Protein AF-A0A5E4J4C1-F1 (afdb_monomer_lite)

Secondary structure (DSSP, 8-state):
-PPPP------TTB-S--GGG-SS-TTS-SSPTT-HHHHHHHHHHHHHHHTT-GGG-EE-PPSSGGGGHHHHBSSEE-

Structure (mmCIF, N/CA/C/O backbone):
data_AF-A0A5E4J4C1-F1
#
_entry.id   AF-A0A5E4J4C1-F1
#
loop_
_atom_site.group_PDB
_atom_site.id
_atom_site.type_symbol
_atom_site.label_atom_id
_atom_site.label_alt_id
_atom_site.label_comp_id
_atom_site.label_asym_id
_atom_site.label_entity_id
_atom_site.label_seq_id
_atom_site.pdbx_PDB_ins_code
_atom_site.Cartn_x
_atom_site.Cartn_y
_atom_site.Cartn_z
_atom_site.occupancy
_atom_site.B_iso_or_equiv
_atom_site.auth_seq_id
_atom_site.auth_comp_id
_atom_site.auth_asym_id
_atom_site.auth_atom_id
_atom_site.pdbx_PDB_model_n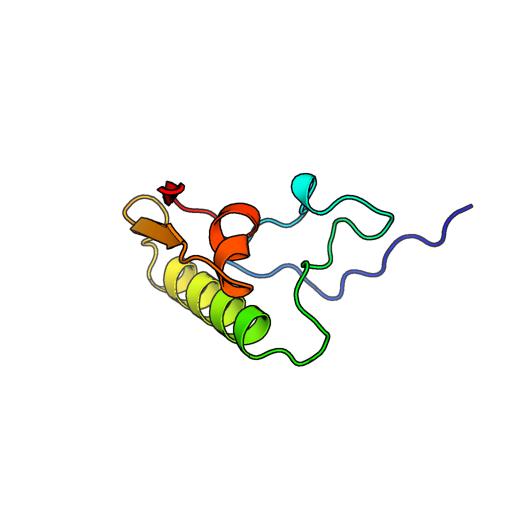um
ATOM 1 N N . MET A 1 1 ? 12.994 -26.420 -13.980 1.00 44.59 1 MET A N 1
ATOM 2 C CA . MET A 1 1 ? 12.459 -25.955 -12.682 1.00 44.59 1 MET A CA 1
ATOM 3 C C . MET A 1 1 ? 12.677 -24.457 -12.609 1.00 44.59 1 MET A C 1
ATOM 5 O O . MET A 1 1 ? 13.825 -24.041 -12.686 1.00 44.59 1 MET A O 1
ATOM 9 N N . ALA A 1 2 ? 11.614 -23.652 -12.545 1.00 59.41 2 ALA A N 1
ATOM 10 C CA . ALA A 1 2 ? 11.767 -22.224 -12.275 1.00 59.41 2 ALA A CA 1
ATOM 11 C C . ALA A 1 2 ? 12.426 -22.056 -10.898 1.00 59.41 2 ALA A C 1
ATOM 13 O O . ALA A 1 2 ? 12.043 -22.742 -9.948 1.00 59.41 2 ALA A O 1
ATOM 14 N N . ALA A 1 3 ? 13.450 -21.208 -10.808 1.00 65.00 3 ALA A N 1
ATOM 15 C CA . ALA A 1 3 ? 14.069 -20.881 -9.532 1.00 65.00 3 ALA A CA 1
ATOM 16 C C . ALA A 1 3 ? 12.988 -20.330 -8.592 1.00 65.00 3 ALA A C 1
ATOM 18 O O . ALA A 1 3 ? 12.204 -19.464 -8.978 1.00 65.00 3 ALA A O 1
ATOM 19 N N . ARG A 1 4 ? 12.912 -20.873 -7.376 1.00 70.94 4 ARG A N 1
ATOM 20 C CA . ARG A 1 4 ? 11.951 -20.426 -6.366 1.00 70.94 4 ARG A CA 1
ATOM 21 C C . ARG A 1 4 ? 12.287 -18.974 -6.007 1.00 70.94 4 ARG A C 1
ATOM 23 O O . ARG A 1 4 ? 13.438 -18.687 -5.684 1.00 70.94 4 ARG A O 1
ATOM 30 N N . GLU A 1 5 ? 11.315 -18.070 -6.115 1.00 79.38 5 GLU A N 1
ATOM 31 C CA . GLU A 1 5 ? 11.506 -16.645 -5.818 1.00 79.38 5 GLU A CA 1
ATOM 32 C C . GLU A 1 5 ? 12.020 -16.482 -4.378 1.00 79.38 5 GLU A C 1
ATOM 34 O O . GLU A 1 5 ? 11.423 -16.998 -3.429 1.00 79.38 5 GLU A O 1
ATOM 39 N N . LYS A 1 6 ? 13.177 -15.828 -4.211 1.00 81.62 6 LYS A N 1
ATOM 40 C CA . LYS A 1 6 ? 13.782 -15.607 -2.893 1.00 81.62 6 LYS A CA 1
ATOM 41 C C . LYS A 1 6 ? 13.154 -14.369 -2.259 1.00 81.62 6 LYS A C 1
ATOM 43 O O . LYS A 1 6 ? 13.537 -13.248 -2.582 1.00 81.62 6 LYS A O 1
ATOM 48 N N . VAL A 1 7 ? 12.238 -14.588 -1.324 1.00 80.19 7 VAL A N 1
ATOM 49 C CA . VAL A 1 7 ? 11.639 -13.529 -0.503 1.00 80.19 7 VAL A CA 1
ATOM 50 C C . VAL A 1 7 ? 12.539 -13.273 0.708 1.00 80.19 7 VAL A C 1
ATOM 52 O O . VAL A 1 7 ? 12.890 -14.206 1.428 1.00 80.19 7 VAL A O 1
ATOM 55 N N . LEU A 1 8 ? 12.954 -12.018 0.911 1.00 78.75 8 LEU A N 1
ATOM 56 C CA . LEU A 1 8 ? 13.868 -11.622 1.998 1.00 78.75 8 LEU A CA 1
ATOM 57 C C . LEU A 1 8 ? 13.156 -11.333 3.334 1.00 78.75 8 LEU A C 1
ATOM 59 O O . LEU A 1 8 ? 13.812 -10.963 4.301 1.00 78.75 8 LEU A O 1
ATOM 63 N N . GLY A 1 9 ? 11.837 -11.519 3.389 1.00 74.81 9 GLY A N 1
ATOM 64 C CA . GLY A 1 9 ? 10.997 -11.306 4.565 1.00 74.81 9 GLY A CA 1
ATOM 65 C C . GLY A 1 9 ? 9.596 -10.836 4.171 1.00 74.81 9 GLY A C 1
ATOM 66 O O . GLY A 1 9 ? 9.408 -10.312 3.071 1.00 74.81 9 GLY A O 1
ATOM 67 N N . GLY A 1 10 ? 8.624 -11.051 5.058 1.00 79.94 10 GLY A N 1
ATOM 68 C CA . GLY A 1 10 ? 7.294 -10.447 4.959 1.00 79.94 10 GLY A CA 1
ATOM 69 C C . GLY A 1 10 ? 7.311 -9.008 5.472 1.00 79.94 10 GLY A C 1
ATOM 70 O O . GLY A 1 10 ? 8.199 -8.632 6.237 1.00 79.94 10 GLY A O 1
ATOM 71 N N . HIS A 1 11 ? 6.344 -8.203 5.043 1.00 87.31 11 HIS A N 1
ATOM 72 C CA . HIS A 1 11 ? 6.208 -6.816 5.472 1.00 87.31 11 HIS A CA 1
ATOM 73 C C . HIS A 1 11 ? 4.839 -6.640 6.146 1.00 87.31 11 HIS A C 1
ATOM 75 O O . HIS A 1 11 ? 3.829 -7.004 5.542 1.00 87.31 11 HIS A O 1
ATOM 81 N N . PRO A 1 12 ? 4.774 -6.100 7.374 1.00 89.38 12 PRO A N 1
ATOM 82 C CA . PRO A 1 12 ? 3.515 -5.967 8.100 1.00 89.38 12 PRO A CA 1
ATOM 83 C C . PRO A 1 12 ? 2.583 -4.955 7.412 1.00 89.38 12 PRO A C 1
ATOM 85 O O . PRO A 1 12 ? 3.036 -3.991 6.799 1.00 89.38 12 PRO A O 1
ATOM 88 N N . GLY A 1 13 ? 1.273 -5.197 7.443 1.00 88.69 13 GLY A N 1
ATOM 89 C CA . GLY A 1 13 ? 0.276 -4.296 6.847 1.00 88.69 13 GLY A CA 1
ATOM 90 C C . GLY A 1 13 ? 0.200 -4.280 5.312 1.00 88.69 13 GLY A C 1
ATOM 91 O O . GLY A 1 13 ? -0.553 -3.481 4.748 1.00 88.69 13 GLY A O 1
ATOM 92 N N . ILE A 1 14 ? 0.940 -5.155 4.618 1.00 93.31 14 ILE A N 1
ATOM 93 C CA . ILE A 1 14 ? 0.749 -5.427 3.185 1.00 93.31 14 ILE A CA 1
ATOM 94 C C . ILE A 1 14 ? 0.580 -6.926 2.930 1.00 93.31 14 ILE A C 1
ATOM 96 O O . ILE A 1 14 ? 1.094 -7.755 3.679 1.00 93.31 14 ILE A O 1
ATOM 100 N N . TYR A 1 15 ? -0.095 -7.283 1.840 1.00 92.25 15 TYR A N 1
ATOM 101 C CA . TYR A 1 15 ? -0.254 -8.681 1.445 1.00 92.25 15 TYR A CA 1
ATOM 102 C C . TYR A 1 15 ? 1.090 -9.343 1.099 1.00 92.25 15 TYR A C 1
ATOM 104 O O . TYR A 1 15 ? 1.980 -8.726 0.514 1.00 92.25 15 TYR A O 1
ATOM 112 N N . GLU A 1 16 ? 1.211 -10.641 1.387 1.00 89.56 16 GLU A N 1
ATOM 113 C CA . GLU A 1 16 ? 2.409 -11.431 1.061 1.00 89.56 16 GLU A CA 1
ATOM 114 C C . GLU A 1 16 ? 2.544 -11.736 -0.439 1.00 89.56 16 GLU A C 1
ATOM 116 O O . GLU A 1 16 ? 3.643 -11.953 -0.953 1.00 89.56 16 GLU A O 1
ATOM 121 N N . THR A 1 17 ? 1.416 -11.777 -1.154 1.00 90.69 17 THR A N 1
ATOM 122 C CA . THR A 1 17 ? 1.366 -12.045 -2.594 1.00 90.69 17 THR A CA 1
ATOM 123 C C . THR A 1 17 ? 0.409 -11.084 -3.290 1.00 90.69 17 THR A C 1
ATOM 125 O O . THR A 1 17 ? -0.630 -10.704 -2.753 1.00 90.69 17 THR A O 1
ATOM 128 N N . PHE A 1 18 ? 0.753 -10.704 -4.519 1.00 91.69 18 PHE A N 1
ATOM 129 C CA . PHE A 1 18 ? 0.035 -9.732 -5.337 1.00 91.69 18 PHE A CA 1
ATOM 130 C C . PHE A 1 18 ? -0.489 -10.403 -6.614 1.00 91.69 18 PHE A C 1
ATOM 132 O O . PHE A 1 18 ? 0.038 -10.170 -7.706 1.00 91.69 18 PHE A O 1
ATOM 139 N N . PRO A 1 19 ? -1.545 -11.234 -6.528 1.00 89.31 19 PRO A N 1
ATOM 140 C CA . PRO A 1 19 ? -2.051 -11.986 -7.680 1.00 89.31 19 PRO A CA 1
ATOM 141 C C . PRO A 1 19 ? -2.509 -11.075 -8.827 1.00 89.31 19 PRO A C 1
ATOM 143 O O . PRO A 1 19 ? -2.438 -11.450 -9.994 1.00 89.31 19 PRO A O 1
ATOM 146 N N . ARG A 1 20 ? -2.925 -9.843 -8.508 1.00 89.12 20 ARG A N 1
ATOM 147 C CA . ARG A 1 20 ? -3.395 -8.851 -9.485 1.00 89.12 20 ARG A CA 1
ATOM 148 C C . ARG A 1 20 ? -2.268 -8.124 -10.224 1.00 89.12 20 ARG A C 1
ATOM 150 O O . ARG A 1 20 ? -2.553 -7.370 -11.145 1.00 89.12 20 ARG A O 1
ATOM 157 N N . LYS A 1 21 ? -1.004 -8.356 -9.851 1.00 88.81 21 LYS A N 1
ATOM 158 C CA . LYS A 1 21 ? 0.160 -7.794 -10.548 1.00 88.81 21 LYS A CA 1
ATOM 159 C C . LYS A 1 21 ? 0.463 -8.482 -11.876 1.00 88.81 21 LYS A C 1
ATOM 161 O O . LYS A 1 21 ? 1.022 -7.870 -12.782 1.00 88.81 21 LYS A O 1
ATOM 166 N N . GLY A 1 22 ? 0.062 -9.746 -12.004 1.00 82.38 22 GLY A N 1
ATOM 167 C CA . GLY A 1 22 ? 0.388 -10.564 -13.166 1.00 82.38 22 GLY A CA 1
ATOM 168 C C . GLY A 1 22 ? 1.894 -10.828 -13.317 1.00 82.38 22 GLY A C 1
ATOM 169 O O . GLY A 1 22 ? 2.735 -10.339 -12.562 1.00 82.38 22 GLY A O 1
ATOM 170 N N . GLY A 1 23 ? 2.248 -11.641 -14.311 1.00 84.12 23 GLY A N 1
ATOM 171 C CA . GLY A 1 23 ? 3.641 -11.994 -14.594 1.00 84.12 23 GLY A CA 1
ATOM 172 C C . GLY A 1 23 ? 4.248 -13.014 -13.622 1.00 84.12 23 GLY A C 1
ATOM 173 O O . GLY A 1 23 ? 3.552 -13.688 -12.870 1.00 84.12 23 GLY A O 1
ATOM 174 N N . ALA A 1 24 ? 5.575 -13.156 -13.681 1.00 79.94 24 ALA A N 1
ATOM 175 C CA . ALA A 1 24 ? 6.309 -14.251 -13.036 1.00 79.94 24 ALA A CA 1
ATOM 176 C C . ALA A 1 24 ? 6.746 -13.983 -11.580 1.00 79.94 24 ALA A C 1
ATOM 178 O O . ALA A 1 24 ? 7.339 -14.862 -10.965 1.00 79.94 24 ALA A O 1
ATOM 179 N N . ALA A 1 25 ? 6.489 -12.784 -11.044 1.00 86.62 25 ALA A N 1
ATOM 180 C CA . ALA A 1 25 ? 6.973 -12.346 -9.729 1.00 86.62 25 ALA A CA 1
ATOM 181 C C . ALA A 1 25 ? 5.811 -11.824 -8.863 1.00 86.62 25 ALA A C 1
ATOM 183 O O . ALA A 1 25 ? 5.640 -10.600 -8.755 1.00 86.62 25 ALA A O 1
ATOM 184 N N . PRO A 1 26 ? 4.978 -12.722 -8.301 1.00 88.44 26 PRO A N 1
ATOM 185 C CA . PRO A 1 26 ? 3.809 -12.362 -7.502 1.00 88.44 26 PRO A CA 1
ATOM 186 C C . PRO A 1 26 ? 4.165 -11.727 -6.153 1.00 88.44 26 PRO A C 1
ATOM 188 O O . PRO A 1 26 ? 3.283 -11.148 -5.534 1.00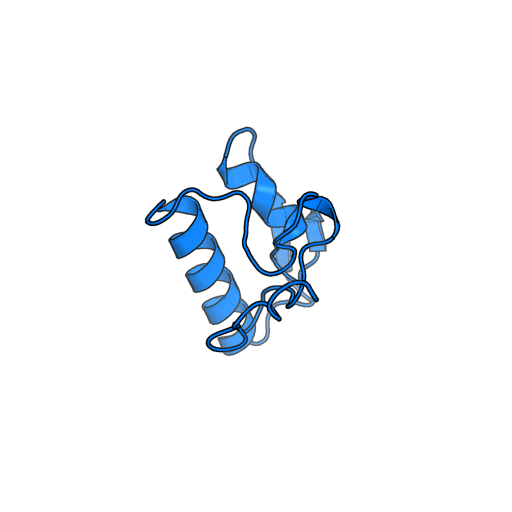 88.44 26 PRO A O 1
ATOM 191 N N . THR A 1 27 ? 5.419 -11.792 -5.693 1.00 89.50 27 THR A N 1
ATOM 192 C CA . THR A 1 27 ? 5.833 -11.168 -4.418 1.00 89.50 27 THR A CA 1
ATOM 193 C C . THR A 1 27 ? 6.444 -9.772 -4.583 1.00 89.50 27 THR A C 1
ATOM 195 O O . THR A 1 27 ? 6.758 -9.0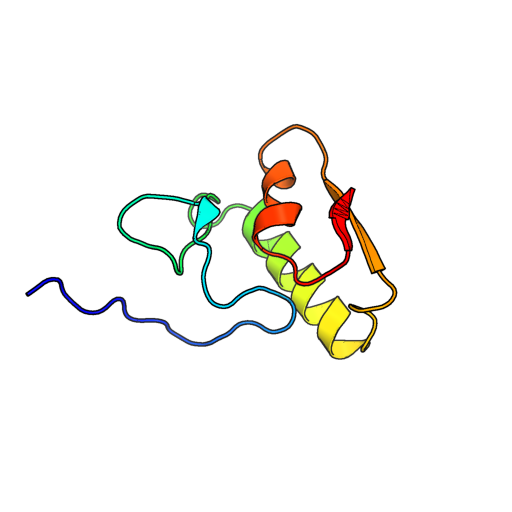93 -3.608 1.00 89.50 27 THR A O 1
ATOM 198 N N . ALA A 1 28 ? 6.584 -9.293 -5.823 1.00 89.38 28 ALA A N 1
ATOM 199 C CA . ALA A 1 28 ? 7.078 -7.952 -6.120 1.00 89.38 28 ALA A CA 1
ATOM 200 C C . ALA A 1 28 ? 5.933 -7.024 -6.543 1.00 89.38 28 ALA A C 1
ATOM 202 O O . ALA A 1 28 ? 5.065 -7.423 -7.313 1.00 89.38 28 ALA A O 1
ATOM 203 N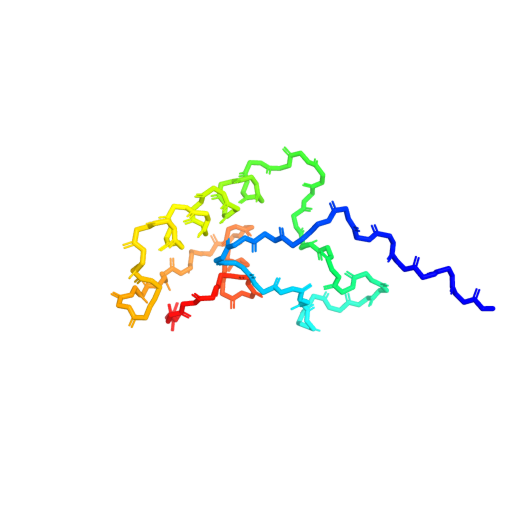 N . THR A 1 29 ? 5.958 -5.764 -6.119 1.00 92.06 29 THR A N 1
ATOM 204 C CA . THR A 1 29 ? 4.954 -4.766 -6.521 1.00 92.06 29 THR A CA 1
ATOM 205 C C . THR A 1 29 ? 5.150 -4.313 -7.980 1.00 92.06 29 THR A C 1
ATOM 207 O O . THR A 1 29 ? 6.135 -4.650 -8.636 1.00 92.06 29 THR A O 1
ATOM 210 N N . HIS A 1 30 ? 4.201 -3.536 -8.504 1.00 93.06 30 HIS A N 1
ATOM 211 C CA . HIS A 1 30 ? 4.302 -2.792 -9.769 1.00 93.06 30 HIS A CA 1
ATOM 212 C C . HIS A 1 30 ? 5.255 -1.588 -9.684 1.00 93.06 30 HIS A C 1
ATOM 214 O O . HIS A 1 30 ? 5.522 -0.944 -10.697 1.00 93.06 30 HIS A O 1
ATOM 220 N N . TYR A 1 31 ? 5.734 -1.232 -8.490 1.00 94.06 31 TYR A N 1
ATOM 221 C CA . TYR A 1 31 ? 6.614 -0.083 -8.333 1.00 94.06 31 TYR A CA 1
ATOM 222 C C . TYR A 1 31 ? 8.004 -0.374 -8.881 1.00 94.06 31 TYR A C 1
ATOM 224 O O . TYR A 1 31 ? 8.571 -1.441 -8.648 1.00 94.06 31 TYR A O 1
ATOM 232 N N . CYS A 1 32 ? 8.578 0.616 -9.563 1.00 94.31 32 CYS A N 1
ATOM 233 C CA . CYS A 1 32 ? 9.962 0.542 -10.007 1.00 94.31 32 CYS A CA 1
ATOM 234 C C . CYS A 1 32 ? 10.904 0.366 -8.799 1.00 94.31 32 CYS A C 1
ATOM 236 O O . CYS A 1 32 ? 10.630 0.919 -7.724 1.00 94.31 32 CYS A O 1
ATOM 238 N N . PRO A 1 33 ? 12.037 -0.339 -8.959 1.00 92.12 33 PRO A N 1
ATOM 239 C CA . PRO A 1 33 ? 13.060 -0.422 -7.922 1.00 92.12 33 PRO A CA 1
ATOM 240 C C . PRO A 1 33 ? 13.491 0.978 -7.463 1.00 92.12 33 PRO A C 1
ATOM 242 O O . PRO A 1 33 ? 13.823 1.827 -8.285 1.00 92.12 33 PRO A O 1
ATOM 245 N N . GLY A 1 34 ? 13.445 1.233 -6.153 1.00 93.12 34 GLY A N 1
ATOM 246 C CA . GLY A 1 34 ? 13.782 2.539 -5.569 1.00 93.12 34 GLY A CA 1
ATOM 247 C C . GLY A 1 34 ? 12.700 3.621 -5.693 1.00 93.12 34 GLY A C 1
ATOM 248 O O . GLY A 1 34 ? 12.931 4.755 -5.284 1.00 93.12 34 GLY A O 1
ATOM 249 N N . CYS A 1 35 ? 11.514 3.314 -6.229 1.00 96.38 35 CYS A N 1
ATOM 250 C CA . CYS A 1 35 ? 10.436 4.294 -6.340 1.00 96.38 35 CYS A CA 1
ATOM 251 C C . CYS A 1 35 ? 9.891 4.710 -4.964 1.00 96.38 35 CYS A C 1
ATOM 253 O O . CYS A 1 35 ? 9.527 3.861 -4.146 1.00 96.38 35 CYS A O 1
ATOM 255 N N . GLY A 1 36 ? 9.724 6.022 -4.764 1.00 96.75 36 GLY A N 1
ATOM 256 C CA . GLY A 1 36 ? 9.142 6.588 -3.546 1.00 96.75 36 GLY A CA 1
ATOM 257 C C . GLY A 1 36 ? 7.740 6.060 -3.233 1.00 96.75 36 GLY A C 1
ATOM 258 O O . GLY A 1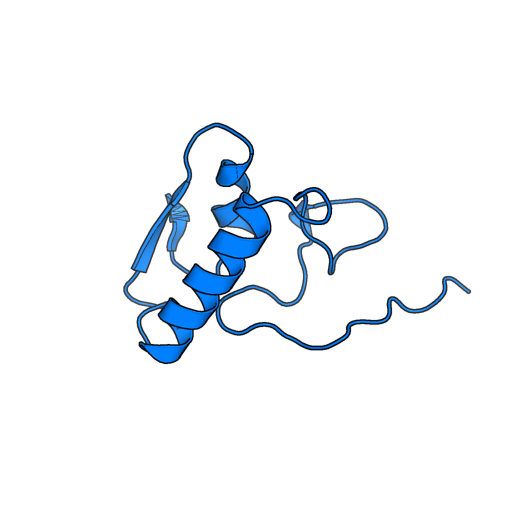 36 ? 7.449 5.808 -2.075 1.00 96.75 36 GLY A O 1
ATOM 259 N N . HIS A 1 37 ? 6.900 5.789 -4.237 1.00 96.62 37 HIS A N 1
ATOM 260 C CA . HIS A 1 37 ? 5.555 5.239 -4.009 1.00 96.62 37 HIS A CA 1
ATOM 261 C C . HIS A 1 37 ? 5.590 3.877 -3.305 1.00 96.62 37 HIS A C 1
ATOM 263 O O . HIS A 1 37 ? 4.837 3.643 -2.366 1.00 96.62 37 HIS A O 1
ATOM 269 N N . GLY A 1 38 ? 6.498 2.991 -3.730 1.00 94.81 38 GLY A N 1
ATOM 270 C CA . GLY A 1 38 ? 6.637 1.669 -3.124 1.00 94.81 38 GLY A CA 1
ATOM 271 C C . GLY A 1 38 ? 7.226 1.723 -1.722 1.00 94.81 38 GLY A C 1
ATOM 272 O O . GLY A 1 38 ? 6.816 0.941 -0.871 1.00 94.81 38 GLY A O 1
ATOM 273 N N . ILE A 1 39 ? 8.150 2.654 -1.478 1.00 95.56 39 ILE A N 1
ATOM 274 C CA . ILE A 1 39 ? 8.706 2.900 -0.143 1.00 95.56 39 ILE A CA 1
ATOM 275 C C . ILE A 1 39 ? 7.621 3.466 0.779 1.00 95.56 39 ILE A C 1
ATOM 277 O O . ILE A 1 39 ? 7.423 2.948 1.870 1.00 95.56 39 ILE A O 1
ATOM 281 N N . LEU A 1 40 ? 6.877 4.478 0.331 1.00 96.69 40 LEU A N 1
ATOM 282 C CA . LEU A 1 40 ? 5.832 5.115 1.131 1.00 96.69 40 LEU A CA 1
ATOM 283 C C . LEU A 1 40 ? 4.695 4.152 1.464 1.00 96.69 40 LEU A C 1
ATOM 285 O O . LEU A 1 40 ? 4.272 4.112 2.609 1.00 96.69 40 LEU A O 1
ATOM 289 N N . HIS A 1 41 ? 4.220 3.343 0.514 1.00 95.56 41 HIS A N 1
ATOM 290 C CA . HIS A 1 41 ? 3.152 2.375 0.800 1.00 95.56 41 HIS A CA 1
ATOM 291 C C . HIS A 1 41 ? 3.580 1.323 1.821 1.00 95.56 41 HIS A C 1
ATOM 293 O O . HIS A 1 41 ? 2.779 0.935 2.664 1.00 95.56 41 HIS A O 1
ATOM 299 N N . LYS A 1 42 ? 4.843 0.895 1.764 1.00 94.50 42 LYS A N 1
ATOM 300 C CA . LYS A 1 42 ? 5.445 0.024 2.772 1.00 94.50 42 LYS A CA 1
ATOM 301 C C . LYS A 1 42 ? 5.440 0.703 4.143 1.00 94.50 42 LYS A C 1
ATOM 303 O O . LYS A 1 42 ? 4.748 0.244 5.038 1.00 94.50 42 LYS A O 1
ATOM 308 N N . LEU A 1 43 ? 6.047 1.881 4.264 1.00 96.44 43 LEU A N 1
ATOM 309 C CA . LEU A 1 43 ? 6.074 2.625 5.531 1.00 96.44 43 LEU A CA 1
ATOM 310 C C . LEU A 1 43 ? 4.672 2.911 6.102 1.00 96.44 43 LEU A C 1
ATOM 312 O O . LEU A 1 43 ? 4.470 2.849 7.310 1.00 96.44 43 LEU A O 1
ATOM 316 N N . ILE A 1 44 ? 3.689 3.202 5.244 1.00 96.31 44 ILE A N 1
ATOM 317 C CA . ILE A 1 44 ? 2.289 3.387 5.653 1.00 96.31 44 ILE A CA 1
ATOM 318 C C . ILE A 1 44 ? 1.704 2.076 6.193 1.00 96.31 44 ILE A C 1
ATOM 320 O O . ILE A 1 44 ? 1.084 2.095 7.252 1.00 96.31 44 ILE A O 1
ATOM 324 N N . GLY A 1 45 ? 1.910 0.948 5.505 1.00 95.69 45 GLY A N 1
ATOM 325 C CA . GLY A 1 45 ? 1.456 -0.368 5.966 1.00 95.69 45 GLY A CA 1
ATOM 326 C C . GLY A 1 45 ? 2.086 -0.776 7.301 1.00 95.69 45 GLY A C 1
ATOM 327 O O . GLY A 1 45 ? 1.371 -1.212 8.201 1.00 95.69 45 GLY A O 1
ATOM 328 N N . GLU A 1 46 ? 3.392 -0.546 7.461 1.00 95.94 46 GLU A N 1
ATOM 329 C CA . GLU A 1 46 ? 4.120 -0.743 8.723 1.00 95.94 46 GLU A CA 1
ATOM 330 C C . GLU A 1 46 ? 3.489 0.082 9.849 1.00 95.94 46 GLU A C 1
ATOM 332 O O . GLU A 1 46 ? 3.084 -0.472 10.868 1.00 95.94 46 GLU A O 1
ATOM 337 N N . ALA A 1 47 ? 3.286 1.384 9.628 1.00 96.88 47 ALA A N 1
ATOM 338 C CA . ALA A 1 47 ? 2.660 2.255 10.618 1.00 96.88 47 ALA A CA 1
ATOM 339 C C . ALA A 1 47 ? 1.220 1.830 10.962 1.00 96.88 47 ALA A C 1
ATOM 341 O O . ALA A 1 47 ? 0.813 1.902 12.120 1.00 96.88 47 ALA A O 1
ATOM 342 N N . MET A 1 48 ? 0.433 1.381 9.979 1.00 96.69 48 MET A N 1
ATOM 343 C CA . MET A 1 48 ? -0.933 0.898 10.210 1.00 96.69 48 MET A CA 1
ATOM 344 C C . MET A 1 48 ? -0.963 -0.367 11.070 1.00 96.69 48 MET A C 1
ATOM 346 O O . MET A 1 48 ? -1.834 -0.485 11.938 1.00 96.69 48 MET A O 1
ATOM 350 N N . ALA A 1 49 ? -0.028 -1.289 10.832 1.00 95.25 49 ALA A N 1
ATOM 351 C CA . ALA A 1 49 ? 0.122 -2.508 11.614 1.00 95.25 49 ALA A CA 1
ATOM 352 C C . ALA A 1 49 ? 0.598 -2.200 13.042 1.00 95.25 49 ALA A C 1
ATOM 354 O O . ALA A 1 49 ? -0.015 -2.672 13.999 1.00 95.25 49 ALA A O 1
ATOM 355 N N . ASP A 1 50 ? 1.608 -1.340 13.194 1.00 96.75 50 ASP A N 1
ATOM 356 C CA . ASP A 1 50 ? 2.143 -0.921 14.498 1.00 96.75 50 ASP A CA 1
ATOM 357 C C . ASP A 1 50 ? 1.089 -0.211 15.360 1.00 96.75 50 ASP A C 1
ATOM 359 O O . ASP A 1 50 ? 1.027 -0.400 16.576 1.00 96.75 50 ASP A O 1
ATOM 363 N N . LEU A 1 51 ? 0.228 0.595 14.733 1.00 97.12 51 LEU A N 1
ATOM 364 C CA . LEU A 1 51 ? -0.874 1.284 15.407 1.00 97.12 51 LEU A CA 1
ATOM 365 C C . LEU A 1 51 ? -2.102 0.383 15.632 1.00 97.12 51 LEU A C 1
ATOM 367 O O . LEU A 1 51 ? -3.015 0.783 16.357 1.00 97.12 51 LEU A O 1
ATOM 371 N N . GLY A 1 52 ? -2.163 -0.796 15.006 1.00 96.62 52 GLY A N 1
ATOM 372 C CA . GLY A 1 52 ? -3.309 -1.706 15.089 1.00 96.62 52 GLY A CA 1
ATOM 373 C C . GLY A 1 52 ? -4.599 -1.124 14.498 1.00 96.62 52 GLY A C 1
ATOM 374 O O . GLY A 1 52 ? -5.682 -1.335 15.046 1.00 96.62 52 GLY A O 1
ATOM 375 N N . ILE A 1 53 ? -4.499 -0.344 13.414 1.00 96.56 53 ILE A N 1
ATOM 376 C CA . ILE A 1 53 ? -5.634 0.409 12.841 1.00 96.56 53 ILE A CA 1
ATOM 377 C C . ILE A 1 53 ? -6.145 -0.118 11.492 1.00 96.56 53 ILE A C 1
ATOM 379 O O . ILE A 1 53 ? -7.080 0.462 10.948 1.00 96.56 53 ILE A O 1
ATOM 383 N N . GLN A 1 54 ? -5.588 -1.206 10.955 1.00 94.94 54 GLN A N 1
ATOM 384 C CA . GLN A 1 54 ? -5.942 -1.724 9.621 1.00 94.94 54 GLN A CA 1
ATOM 385 C C . GLN A 1 54 ? -7.456 -1.930 9.423 1.00 94.94 54 GLN A C 1
ATOM 387 O O . GLN A 1 54 ? -8.025 -1.368 8.487 1.00 94.94 54 GLN A O 1
ATOM 392 N N . ASP A 1 55 ? -8.129 -2.614 10.357 1.00 95.31 55 ASP A N 1
ATOM 393 C CA . ASP A 1 55 ? -9.572 -2.927 10.280 1.00 95.31 55 ASP A CA 1
ATOM 394 C C . ASP A 1 55 ? -10.496 -1.701 10.405 1.00 95.31 55 ASP A C 1
ATOM 396 O O . ASP A 1 55 ? -11.701 -1.780 10.162 1.00 95.31 55 ASP A O 1
ATOM 400 N N . ARG A 1 56 ? -9.944 -0.547 10.794 1.00 95.69 56 ARG A N 1
ATOM 401 C CA . ARG A 1 56 ? -10.664 0.729 10.951 1.00 95.69 56 ARG A CA 1
ATOM 402 C C . ARG A 1 56 ? -10.168 1.811 9.991 1.00 95.69 56 ARG A C 1
ATOM 404 O O . ARG A 1 56 ? -10.492 2.986 10.179 1.00 95.69 56 ARG A O 1
ATOM 411 N N . CYS A 1 57 ? -9.386 1.425 8.986 1.00 95.56 57 CYS A N 1
ATOM 412 C CA . CYS A 1 57 ? -8.847 2.310 7.964 1.00 95.56 57 CYS A CA 1
ATOM 413 C C . CYS A 1 57 ? -9.531 2.078 6.614 1.00 95.56 57 CYS A C 1
ATOM 415 O O . CYS A 1 57 ? -9.731 0.946 6.178 1.00 95.56 57 CYS A O 1
ATOM 417 N N . VAL A 1 58 ? -9.824 3.185 5.929 1.00 95.94 58 VAL A N 1
ATOM 418 C CA . VAL A 1 58 ? -10.220 3.196 4.519 1.00 95.94 58 VAL A CA 1
ATOM 419 C C . VAL A 1 58 ? -9.140 3.933 3.738 1.00 95.94 58 VAL A C 1
ATOM 421 O O . VAL A 1 58 ? -8.843 5.094 4.021 1.00 95.94 58 VAL A O 1
ATOM 424 N N . VAL A 1 59 ? -8.547 3.254 2.765 1.00 95.69 59 VAL A N 1
ATOM 425 C CA . VAL A 1 59 ? -7.525 3.787 1.869 1.00 95.69 59 VAL A CA 1
ATOM 426 C C . VAL A 1 59 ? -8.203 4.271 0.591 1.00 95.69 59 VAL A C 1
ATOM 428 O O . VAL A 1 59 ? -8.881 3.512 -0.098 1.00 95.69 59 VAL A O 1
ATOM 431 N N . ILE A 1 60 ? -7.995 5.547 0.267 1.00 95.81 60 ILE A N 1
ATOM 432 C CA . ILE A 1 60 ? -8.487 6.174 -0.963 1.00 95.81 60 ILE A CA 1
ATOM 433 C C . ILE A 1 60 ? -7.320 6.235 -1.946 1.00 95.81 60 ILE A C 1
ATOM 435 O O . ILE A 1 60 ? -6.353 6.969 -1.720 1.00 95.81 60 ILE A O 1
ATOM 439 N N . SER A 1 61 ? -7.385 5.456 -3.024 1.00 94.56 61 SER A N 1
ATOM 440 C CA . SER A 1 61 ? -6.276 5.359 -3.981 1.00 94.56 61 SER A CA 1
ATOM 441 C C . SER A 1 61 ? -6.402 6.415 -5.093 1.00 94.56 61 SER A C 1
ATOM 443 O O . SER A 1 61 ? -7.426 6.462 -5.773 1.00 94.56 61 SER A O 1
ATOM 445 N N . PRO A 1 62 ? -5.384 7.266 -5.330 1.00 94.56 62 PRO A N 1
ATOM 446 C CA . PRO A 1 62 ? -5.446 8.301 -6.361 1.00 94.56 62 PRO A CA 1
ATOM 447 C C . PRO A 1 62 ? -5.187 7.724 -7.757 1.00 94.56 62 PRO A C 1
ATOM 449 O O . PRO A 1 62 ? -4.632 6.640 -7.904 1.00 94.56 62 PRO A O 1
ATOM 452 N N . VAL A 1 63 ? -5.483 8.496 -8.804 1.00 95.81 63 VAL A N 1
ATOM 453 C CA . VAL A 1 63 ? -5.062 8.163 -10.174 1.00 95.81 63 VAL A CA 1
ATOM 454 C C . VAL A 1 63 ? -3.551 8.382 -10.329 1.00 95.81 63 VAL A C 1
ATOM 456 O O . VAL A 1 63 ? -3.030 9.437 -9.974 1.00 95.81 63 VAL A O 1
ATOM 459 N N . GLY A 1 64 ? -2.844 7.395 -10.888 1.00 94.94 64 GLY A N 1
ATOM 460 C CA . GLY A 1 64 ? -1.395 7.434 -11.137 1.00 94.94 64 GLY A CA 1
ATOM 461 C C . GLY A 1 64 ? -0.671 6.211 -10.571 1.00 94.94 64 GLY A C 1
ATOM 462 O O . GLY A 1 64 ? -1.310 5.239 -10.193 1.00 94.94 64 GLY A O 1
ATOM 463 N N . CYS A 1 65 ? 0.663 6.228 -10.475 1.00 95.00 65 CYS A N 1
ATOM 464 C CA . CYS A 1 65 ? 1.419 5.077 -9.949 1.00 95.00 65 CYS A CA 1
ATOM 465 C C . CYS A 1 65 ? 1.000 4.699 -8.516 1.00 95.00 65 CYS A C 1
ATOM 467 O O . CYS A 1 65 ? 0.928 3.520 -8.175 1.00 95.00 65 CYS A O 1
ATOM 469 N N . ALA A 1 66 ? 0.679 5.692 -7.681 1.00 95.69 66 ALA A N 1
ATOM 470 C CA . ALA A 1 66 ? 0.160 5.486 -6.330 1.00 95.69 66 ALA A CA 1
ATOM 471 C C . ALA A 1 66 ? -1.190 4.746 -6.294 1.00 95.69 66 ALA A C 1
ATOM 473 O O . ALA A 1 66 ? -1.547 4.227 -5.242 1.00 95.69 66 ALA A O 1
ATOM 474 N N . VAL A 1 67 ? -1.902 4.616 -7.423 1.00 96.12 67 VAL A N 1
ATOM 475 C CA . VAL A 1 67 ? -3.167 3.875 -7.479 1.00 96.12 67 VAL A CA 1
ATOM 476 C C . VAL A 1 67 ? -2.991 2.461 -6.944 1.00 96.12 67 VAL A C 1
ATOM 478 O O . VAL A 1 67 ? -3.870 1.970 -6.273 1.00 96.12 67 VAL A O 1
ATOM 481 N N . PHE A 1 68 ? -1.841 1.809 -7.134 1.00 94.81 68 PHE A N 1
ATOM 482 C CA . PHE A 1 68 ? -1.674 0.404 -6.757 1.00 94.81 68 PHE A CA 1
ATOM 483 C C . PHE A 1 68 ? -1.763 0.102 -5.244 1.00 94.81 68 PHE A C 1
ATOM 485 O O . PHE A 1 68 ? -1.651 -1.064 -4.871 1.00 94.81 68 PHE A O 1
ATOM 492 N N . ALA A 1 69 ? -1.991 1.095 -4.376 1.00 95.12 69 ALA A N 1
ATOM 493 C CA . ALA A 1 69 ? -2.269 0.901 -2.949 1.00 95.12 69 ALA A CA 1
ATOM 494 C C . ALA A 1 69 ? -3.350 -0.162 -2.700 1.00 95.12 69 ALA A C 1
ATOM 496 O O . ALA A 1 69 ? -3.132 -1.050 -1.874 1.00 95.12 69 ALA A O 1
ATOM 497 N N . TYR A 1 70 ? -4.442 -0.144 -3.475 1.00 93.81 70 TYR A N 1
ATOM 498 C CA . TYR A 1 70 ? -5.541 -1.110 -3.334 1.00 93.81 70 TYR A CA 1
ATOM 499 C C . TYR A 1 70 ? -5.179 -2.560 -3.675 1.00 93.81 70 TYR A C 1
ATOM 501 O O . TYR A 1 70 ? -5.953 -3.475 -3.395 1.00 93.81 70 TYR A O 1
ATOM 509 N N . TYR A 1 71 ? -4.010 -2.802 -4.271 1.00 93.75 71 TYR A N 1
ATOM 510 C CA . TYR A 1 71 ? -3.505 -4.153 -4.515 1.00 93.75 71 TYR A CA 1
ATOM 511 C C . TYR A 1 71 ? -2.556 -4.668 -3.438 1.00 93.75 71 TYR A C 1
ATOM 513 O O . TYR A 1 71 ? -2.257 -5.862 -3.453 1.00 93.75 71 TYR A O 1
ATOM 521 N N . TYR A 1 72 ? -2.052 -3.804 -2.554 1.00 94.06 72 TYR A N 1
ATOM 522 C CA . TYR A 1 72 ? -0.977 -4.170 -1.627 1.00 94.06 72 TYR A CA 1
ATOM 523 C C . TYR A 1 72 ? -1.338 -3.966 -0.168 1.00 94.06 72 TYR A C 1
ATOM 525 O O . TYR A 1 72 ? -0.971 -4.813 0.634 1.00 94.06 72 TYR A O 1
ATOM 533 N N . LEU A 1 73 ? -1.999 -2.859 0.175 1.00 94.69 73 LEU A N 1
ATOM 534 C CA . LEU A 1 73 ? -2.334 -2.549 1.560 1.00 94.69 73 LEU A CA 1
ATOM 535 C C . LEU A 1 73 ? -3.487 -3.435 2.027 1.00 94.69 73 LEU A C 1
ATOM 537 O O . LEU A 1 73 ? -4.521 -3.536 1.358 1.00 94.69 73 LEU A O 1
ATOM 541 N N . ASP A 1 74 ? -3.301 -4.042 3.191 1.00 92.69 74 ASP A N 1
ATOM 542 C CA . ASP A 1 74 ? -4.311 -4.866 3.844 1.00 92.69 74 ASP A CA 1
ATOM 543 C C . ASP A 1 74 ? -5.213 -3.980 4.718 1.00 92.69 74 ASP A C 1
ATOM 545 O O . ASP A 1 74 ? -4.933 -3.733 5.893 1.00 92.69 74 ASP A O 1
ATOM 549 N N . ALA A 1 75 ? -6.223 -3.385 4.077 1.00 93.62 75 ALA A N 1
ATOM 550 C CA . ALA A 1 75 ? -7.187 -2.448 4.654 1.00 93.62 75 ALA A CA 1
ATOM 551 C C . ALA A 1 75 ? -8.444 -2.347 3.769 1.00 93.62 75 ALA A C 1
ATOM 553 O O . ALA A 1 75 ? -8.494 -2.911 2.672 1.00 93.62 75 ALA A O 1
ATOM 554 N N . GLY A 1 76 ? -9.455 -1.594 4.212 1.00 93.81 76 GLY A N 1
ATOM 555 C CA . GLY A 1 76 ? -10.585 -1.228 3.356 1.00 93.81 76 GLY A CA 1
ATOM 556 C C . GLY A 1 76 ? -10.148 -0.285 2.229 1.00 93.81 76 GLY A C 1
ATOM 557 O O . GLY A 1 76 ? -9.343 0.612 2.462 1.00 93.81 76 GLY A O 1
ATOM 558 N N . HIS A 1 77 ? -10.693 -0.454 1.021 1.00 93.25 77 HIS A N 1
ATOM 559 C CA . HIS A 1 77 ? -10.366 0.364 -0.157 1.00 93.25 77 HIS A CA 1
ATOM 560 C C . HIS A 1 77 ? -11.623 0.951 -0.791 1.00 93.25 77 HIS A C 1
ATOM 562 O O . HIS A 1 77 ? -12.654 0.274 -0.844 1.00 93.25 77 HIS A O 1
ATOM 568 N N . VAL A 1 78 ? -11.509 2.178 -1.304 1.00 87.75 78 VAL A N 1
ATOM 569 C CA . VAL A 1 78 ? -12.507 2.833 -2.169 1.00 87.75 78 VAL A CA 1
ATOM 570 C C . VAL A 1 78 ? -11.886 3.310 -3.473 1.00 87.75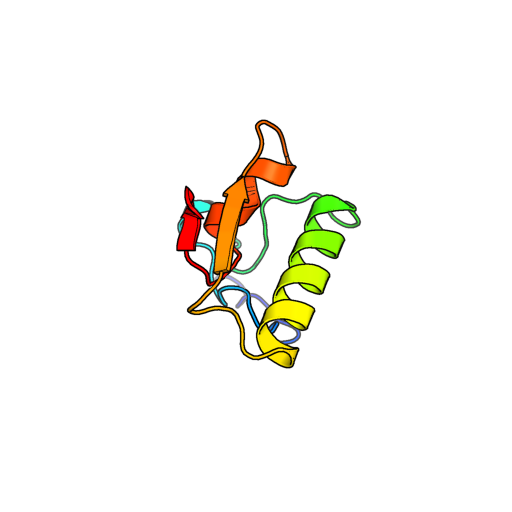 78 VAL A C 1
ATOM 572 O O . VAL A 1 78 ? -10.687 3.681 -3.464 1.00 87.75 78 VAL A O 1
#

pLDDT: mean 90.44, std 9.0, range [44.59, 97.12]

Sequence (78 aa):
MAAREKVLGGHPGIYETFPRKGGAAPTATHYCPGCGHGILHKLIGEAMADLGIQDRCVVISPVGCAVFAYYYLDAGHV

Radius of gyration: 12.85 Å; chains: 1; bounding box: 27×34×30 Å

Foldseek 3Di:
DPDDDDDPDDAAQWDCFQVVQDDDCRRDDPDDVPDPLVVVLSVVSNVCRVVVCQAVDEDEQDPDPSNCSVRIGNHHYD